Protein AF-A0A327L2G4-F1 (afdb_monomer_lite)

pLDDT: mean 70.59, std 19.14, range [38.56, 91.81]

Sequence (104 aa):
MPTANSAFPANLHFDRVTMATMEAAFDRVCGALGCGHALTLVKMAAAMHIMTLAQAGERDPERLSAQALLAIGFRPTAAEPPLAAAPTVAPQVDQDCAESLPVE

Organism: NCBI:txid29409

Radius of gyration: 18.37 Å; chains: 1; bounding box: 45×53×49 Å

Secondary structure (DSSP, 8-state):
---------S-----HHHHHHHHHHHHHHHHHH-S-GGGHHHHHHHHHHHHHHHHTT---HHHHHHHHHHHTT----------S-----PPP------------

Foldseek 3Di:
DDDPPPPPPPDDDDDPLLVVLLVLLLVVLDVLVDDDPVCPVLSVQLSVQLSVVVVVVDRHSVVSNQVSCVVSVNDDPPPDDDDDDDDDDDPDPPDDPDDDDDDD

Structure (mmCIF, N/CA/C/O backbone):
data_AF-A0A327L2G4-F1
#
_entry.id   AF-A0A327L2G4-F1
#
loop_
_atom_site.group_PDB
_atom_site.id
_atom_site.type_symbol
_atom_site.label_atom_id
_atom_site.label_alt_id
_atom_site.label_comp_id
_atom_site.label_asym_id
_atom_site.label_entity_id
_atom_site.label_seq_id
_atom_site.pdbx_PDB_ins_code
_atom_site.Cartn_x
_atom_site.Cartn_y
_atom_site.Cartn_z
_atom_site.occupancy
_atom_site.B_iso_or_equiv
_atom_site.auth_seq_id
_atom_site.auth_comp_id
_atom_site.auth_asym_id
_atom_site.auth_atom_id
_atom_site.pdbx_PDB_model_num
ATOM 1 N N . MET A 1 1 ? 20.662 24.879 6.007 1.00 41.22 1 MET A N 1
ATOM 2 C CA . MET A 1 1 ? 20.317 23.764 5.100 1.00 41.22 1 MET A CA 1
ATOM 3 C C . MET A 1 1 ? 19.538 22.745 5.917 1.00 41.22 1 MET A C 1
ATOM 5 O O . MET A 1 1 ? 20.106 22.282 6.898 1.00 41.22 1 MET A O 1
ATOM 9 N N . PRO A 1 2 ? 18.257 22.462 5.634 1.00 47.84 2 PRO A N 1
ATOM 10 C CA . PRO A 1 2 ? 17.539 21.424 6.361 1.00 47.84 2 PRO A CA 1
ATOM 11 C C . PRO A 1 2 ? 17.963 20.049 5.832 1.00 47.84 2 PRO A C 1
ATOM 13 O O . PRO A 1 2 ? 17.852 19.761 4.643 1.00 47.84 2 PRO A O 1
ATOM 16 N N . THR A 1 3 ? 18.500 19.222 6.722 1.00 46.84 3 THR A N 1
ATOM 17 C CA . THR A 1 3 ? 18.771 17.803 6.505 1.00 46.84 3 THR A CA 1
ATOM 18 C C . THR A 1 3 ? 17.443 17.065 6.360 1.00 46.84 3 THR A C 1
ATOM 20 O O . THR A 1 3 ? 16.597 17.115 7.251 1.00 46.84 3 THR A O 1
ATOM 23 N N . ALA A 1 4 ? 17.251 16.387 5.227 1.00 47.78 4 ALA A N 1
ATOM 24 C CA . ALA A 1 4 ? 16.167 15.433 5.043 1.00 47.78 4 ALA A CA 1
ATOM 25 C C . ALA A 1 4 ? 16.390 14.276 6.024 1.00 47.78 4 ALA A C 1
ATOM 27 O O . ALA A 1 4 ? 17.176 13.363 5.779 1.00 47.78 4 ALA A O 1
ATOM 28 N N . ASN A 1 5 ? 15.757 14.376 7.188 1.00 46.31 5 ASN A N 1
ATOM 29 C CA . ASN A 1 5 ? 15.728 13.312 8.166 1.00 46.31 5 ASN A CA 1
ATOM 30 C C . ASN A 1 5 ? 14.758 12.263 7.616 1.00 46.31 5 ASN A C 1
ATOM 32 O O . ASN A 1 5 ? 13.546 12.377 7.796 1.00 46.31 5 ASN A O 1
ATOM 36 N N . SER A 1 6 ? 15.285 11.281 6.884 1.00 51.31 6 SER A N 1
ATOM 37 C CA . SER A 1 6 ? 14.573 10.051 6.533 1.00 51.31 6 SER A CA 1
ATOM 38 C C . SER A 1 6 ? 14.342 9.257 7.815 1.00 51.31 6 SER A C 1
ATOM 40 O O . SER A 1 6 ? 15.006 8.260 8.090 1.00 51.31 6 SER A O 1
ATOM 42 N N . ALA A 1 7 ? 13.435 9.757 8.650 1.00 48.69 7 ALA A N 1
ATOM 43 C CA . ALA A 1 7 ? 12.949 9.059 9.814 1.00 48.69 7 ALA A CA 1
ATOM 44 C C . ALA A 1 7 ? 12.089 7.903 9.306 1.00 48.69 7 ALA A C 1
ATOM 46 O O . ALA A 1 7 ? 10.893 8.053 9.067 1.00 48.69 7 ALA A O 1
ATOM 47 N N . PHE A 1 8 ? 12.709 6.738 9.127 1.00 48.97 8 PHE A N 1
ATOM 48 C CA . PHE A 1 8 ? 11.966 5.493 9.237 1.00 48.97 8 PHE A CA 1
ATOM 49 C C . PHE A 1 8 ? 11.233 5.535 10.589 1.00 48.97 8 PHE A C 1
ATOM 51 O O . PHE A 1 8 ? 11.893 5.731 11.615 1.00 48.97 8 PHE A O 1
ATOM 58 N N . PRO A 1 9 ? 9.894 5.430 10.631 1.00 54.50 9 PRO A N 1
ATOM 59 C CA . PRO A 1 9 ? 9.163 5.487 11.889 1.00 54.50 9 PRO A CA 1
ATOM 60 C C . PRO A 1 9 ? 9.547 4.269 12.737 1.00 54.50 9 PRO A C 1
ATOM 62 O O . PRO A 1 9 ? 9.140 3.143 12.468 1.00 54.50 9 PRO A O 1
ATOM 65 N N . ALA A 1 10 ? 10.367 4.504 13.760 1.00 54.69 10 ALA A N 1
ATOM 66 C CA . ALA A 1 10 ? 11.051 3.469 14.532 1.00 54.69 10 ALA A CA 1
ATOM 67 C C . ALA A 1 10 ? 10.147 2.648 15.476 1.00 54.69 10 ALA A C 1
ATOM 69 O O . ALA A 1 10 ? 10.673 1.909 16.296 1.00 54.69 10 ALA A O 1
ATOM 70 N N . ASN A 1 11 ? 8.815 2.755 15.397 1.00 51.00 11 ASN A N 1
ATOM 71 C CA . ASN A 1 11 ? 7.876 1.940 16.179 1.00 51.00 11 ASN A CA 1
ATOM 72 C C . ASN A 1 11 ? 6.476 1.950 15.540 1.00 51.00 11 ASN A C 1
ATOM 74 O O . ASN A 1 11 ? 5.565 2.636 15.999 1.00 51.00 11 ASN A O 1
ATOM 78 N N . LEU A 1 12 ? 6.301 1.193 14.456 1.00 61.53 12 LEU A N 1
ATOM 79 C CA . LEU A 1 12 ? 4.982 0.930 13.882 1.00 61.53 12 LEU A CA 1
ATOM 80 C C . LEU A 1 12 ? 4.383 -0.322 14.512 1.00 61.53 12 LEU A C 1
ATOM 82 O O . LEU A 1 12 ? 4.638 -1.439 14.069 1.00 61.53 12 LEU A O 1
ATOM 86 N N . HIS A 1 13 ? 3.583 -0.135 15.557 1.00 72.44 13 HIS A N 1
ATOM 87 C CA . HIS A 1 13 ? 2.808 -1.222 16.139 1.00 72.44 13 HIS A CA 1
ATOM 88 C C . HIS A 1 13 ? 1.420 -1.270 15.489 1.00 72.44 13 HIS A C 1
ATOM 90 O O . HIS A 1 13 ? 0.477 -0.624 15.948 1.00 72.44 13 HIS A O 1
ATOM 96 N N . PHE A 1 14 ? 1.298 -2.025 14.400 1.00 79.00 14 PHE A N 1
ATOM 97 C CA . PHE A 1 14 ? 0.009 -2.303 13.771 1.00 79.00 14 PHE A CA 1
ATOM 98 C C . PHE A 1 14 ? -0.697 -3.456 14.484 1.00 79.00 14 PHE A C 1
ATOM 100 O O . PHE A 1 14 ? -0.072 -4.455 14.838 1.00 79.00 14 PHE A O 1
ATOM 107 N N . ASP A 1 15 ? -2.010 -3.335 14.685 1.00 86.44 15 ASP A N 1
ATOM 108 C CA . ASP A 1 15 ? -2.808 -4.461 15.163 1.00 86.44 15 ASP A CA 1
ATOM 109 C C . ASP A 1 15 ? -2.881 -5.572 14.096 1.00 86.44 15 ASP A C 1
ATOM 111 O O . ASP A 1 15 ? -2.638 -5.340 12.909 1.00 86.44 15 ASP A O 1
ATOM 115 N N . ARG A 1 16 ? -3.226 -6.793 14.518 1.00 85.62 16 ARG A N 1
ATOM 116 C CA . ARG A 1 16 ? -3.244 -7.971 13.637 1.00 85.62 16 ARG A CA 1
ATOM 117 C C . ARG A 1 16 ? -4.188 -7.809 12.441 1.00 85.62 16 ARG A C 1
ATOM 119 O O . ARG A 1 16 ? -3.888 -8.324 11.370 1.00 85.62 16 ARG A O 1
ATOM 126 N N . VAL A 1 17 ? -5.307 -7.102 12.617 1.00 87.00 17 VAL A N 1
ATOM 127 C CA . VAL A 1 17 ? -6.259 -6.834 11.531 1.00 87.00 17 VAL A CA 1
ATOM 128 C C . VAL A 1 17 ? -5.631 -5.861 10.540 1.00 87.00 17 VAL A C 1
ATOM 130 O O . VAL A 1 17 ? -5.641 -6.125 9.345 1.00 87.00 17 VAL A O 1
ATOM 133 N N . THR A 1 18 ? -4.997 -4.795 11.030 1.00 86.75 18 THR A N 1
ATOM 134 C CA . THR A 1 18 ? -4.295 -3.828 10.175 1.00 86.75 18 THR A CA 1
ATOM 135 C C . THR A 1 18 ? -3.131 -4.470 9.410 1.00 86.75 18 THR A C 1
ATOM 137 O O . THR A 1 18 ? -2.966 -4.190 8.225 1.00 86.75 18 THR A O 1
ATOM 140 N N . MET A 1 19 ? -2.360 -5.375 10.029 1.00 89.38 19 MET A N 1
ATOM 141 C CA . MET A 1 19 ? -1.336 -6.150 9.309 1.00 89.38 19 MET A CA 1
ATOM 142 C C . MET A 1 19 ? -1.933 -6.997 8.183 1.00 89.38 19 MET A C 1
ATOM 144 O O . MET A 1 19 ? -1.441 -6.918 7.061 1.00 89.38 19 MET A O 1
ATOM 148 N N . ALA A 1 20 ? -3.014 -7.735 8.451 1.00 89.50 20 ALA A N 1
ATOM 149 C CA . ALA A 1 20 ? -3.678 -8.558 7.439 1.00 89.50 20 ALA A CA 1
ATOM 150 C C . ALA A 1 20 ? -4.229 -7.715 6.274 1.00 89.50 20 ALA A C 1
ATOM 152 O O . ALA A 1 20 ? -4.144 -8.114 5.115 1.00 89.50 20 ALA A O 1
ATOM 153 N N . THR A 1 21 ? -4.750 -6.519 6.560 1.00 89.94 21 THR A N 1
ATOM 154 C CA . THR A 1 21 ? -5.192 -5.581 5.522 1.00 89.94 21 THR A CA 1
ATOM 155 C C . THR A 1 21 ? -4.026 -5.097 4.655 1.00 89.94 21 THR A C 1
ATOM 157 O O . THR A 1 21 ? -4.150 -5.065 3.430 1.00 89.94 21 THR A O 1
ATOM 160 N N . MET A 1 22 ? -2.898 -4.711 5.262 1.00 90.62 22 MET A N 1
ATOM 161 C CA . MET A 1 22 ? -1.719 -4.251 4.516 1.00 90.62 22 MET A CA 1
ATOM 162 C C . MET A 1 22 ? -1.121 -5.363 3.650 1.00 90.62 22 MET A C 1
ATOM 164 O O . MET A 1 22 ? -0.738 -5.097 2.514 1.00 90.62 22 MET A O 1
ATOM 168 N N . GLU A 1 23 ? -1.076 -6.593 4.165 1.00 91.81 23 GLU A N 1
ATOM 169 C CA . GLU A 1 23 ? -0.639 -7.782 3.428 1.00 91.81 23 GLU A CA 1
ATOM 170 C C . GLU A 1 23 ? -1.536 -8.029 2.209 1.00 91.81 23 GLU A C 1
ATOM 172 O O . GLU A 1 23 ? -1.046 -8.055 1.083 1.00 91.81 23 GLU A O 1
ATOM 177 N N . ALA A 1 24 ? -2.859 -8.058 2.401 1.00 90.75 24 ALA A N 1
ATOM 178 C CA . ALA A 1 24 ? -3.811 -8.229 1.304 1.00 90.75 24 ALA A CA 1
ATOM 179 C C . ALA A 1 24 ? -3.707 -7.115 0.246 1.00 90.75 24 ALA A C 1
ATOM 181 O O . ALA A 1 24 ? -3.847 -7.369 -0.953 1.00 90.75 24 ALA A O 1
ATOM 182 N N . ALA A 1 25 ? -3.460 -5.872 0.666 1.00 91.50 25 ALA A N 1
ATOM 183 C CA . ALA A 1 25 ? -3.220 -4.766 -0.254 1.00 91.50 25 ALA A CA 1
ATOM 184 C C . ALA A 1 25 ? -1.910 -4.956 -1.036 1.00 91.50 25 ALA A C 1
ATOM 186 O O . ALA A 1 25 ? -1.874 -4.722 -2.245 1.00 91.50 25 ALA A O 1
ATOM 187 N N . PHE A 1 26 ? -0.846 -5.399 -0.369 1.00 88.88 26 PHE A N 1
ATOM 188 C CA . PHE A 1 26 ? 0.461 -5.615 -0.980 1.00 88.88 26 PHE A CA 1
ATOM 189 C C . PHE A 1 26 ? 0.458 -6.776 -1.981 1.00 88.88 26 PHE A C 1
ATOM 191 O O . PHE A 1 26 ? 1.022 -6.635 -3.067 1.00 88.88 26 PHE A O 1
ATOM 198 N N . ASP A 1 27 ? -0.238 -7.872 -1.677 1.00 89.50 27 ASP A N 1
ATOM 199 C CA . ASP A 1 27 ? -0.423 -8.998 -2.598 1.00 89.50 27 ASP A CA 1
ATOM 200 C C . ASP A 1 27 ? -1.108 -8.560 -3.893 1.00 89.50 27 ASP A C 1
ATOM 202 O O . ASP A 1 27 ? -0.683 -8.932 -4.988 1.00 89.50 27 ASP A O 1
ATOM 206 N N . ARG A 1 28 ? -2.121 -7.692 -3.796 1.00 88.25 28 ARG A N 1
ATOM 207 C CA . ARG A 1 28 ? -2.801 -7.119 -4.970 1.00 88.25 28 ARG A CA 1
ATOM 208 C C . ARG A 1 28 ? -1.880 -6.234 -5.795 1.00 88.25 28 ARG A C 1
ATOM 210 O O . ARG A 1 28 ? -1.894 -6.321 -7.020 1.00 88.25 28 ARG A O 1
ATOM 217 N N . VAL A 1 29 ? -1.059 -5.411 -5.140 1.00 88.44 29 VAL A N 1
ATOM 218 C CA . VAL A 1 29 ? -0.036 -4.615 -5.831 1.00 88.44 29 VAL A CA 1
ATOM 219 C C . VAL A 1 29 ? 0.954 -5.529 -6.548 1.00 88.44 29 VAL A C 1
ATOM 221 O O . VAL A 1 29 ? 1.27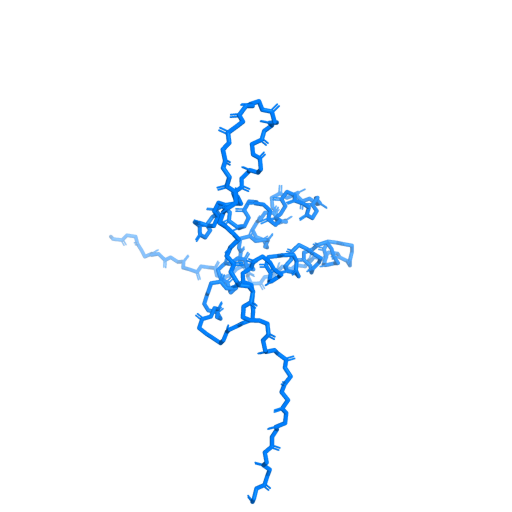4 -5.296 -7.711 1.00 88.44 29 VAL A O 1
ATOM 224 N N . CYS A 1 30 ? 1.414 -6.594 -5.892 1.00 86.62 30 CYS A N 1
ATOM 225 C CA . CYS A 1 30 ? 2.316 -7.562 -6.505 1.00 86.62 30 CYS A CA 1
ATOM 226 C C . CYS A 1 30 ? 1.667 -8.280 -7.693 1.00 86.62 30 CYS A C 1
ATOM 228 O O . CYS A 1 30 ? 2.326 -8.440 -8.718 1.00 86.62 30 CYS A O 1
ATOM 230 N N . GLY A 1 31 ? 0.386 -8.642 -7.592 1.00 85.50 31 GLY A N 1
ATOM 231 C CA . GLY A 1 31 ? -0.387 -9.204 -8.698 1.00 85.50 31 GLY A CA 1
ATOM 232 C C . GLY A 1 31 ? -0.509 -8.245 -9.885 1.00 85.50 31 GLY A C 1
ATOM 233 O O . GLY A 1 31 ? -0.340 -8.665 -11.025 1.00 85.50 31 GLY A O 1
ATOM 234 N N . ALA A 1 32 ? -0.725 -6.952 -9.629 1.00 84.44 32 ALA A N 1
ATOM 235 C CA . ALA A 1 32 ? -0.822 -5.929 -10.672 1.00 84.44 32 ALA A CA 1
ATOM 236 C C . ALA A 1 32 ? 0.526 -5.617 -11.347 1.00 84.44 32 ALA A C 1
ATOM 238 O O . ALA A 1 32 ? 0.565 -5.326 -12.540 1.00 84.44 32 ALA A O 1
ATOM 239 N N . LEU A 1 33 ? 1.629 -5.674 -10.594 1.00 81.38 33 LEU A N 1
ATOM 240 C CA . LEU A 1 33 ? 2.978 -5.422 -11.109 1.00 81.38 33 LEU A CA 1
ATOM 241 C C . LEU A 1 33 ? 3.594 -6.638 -11.819 1.00 81.38 33 LEU A C 1
ATOM 243 O O . LEU A 1 33 ? 4.524 -6.470 -12.605 1.00 81.38 33 LEU A O 1
ATOM 247 N N . GLY A 1 34 ? 3.098 -7.847 -11.553 1.00 77.62 34 GLY A N 1
ATOM 248 C CA . GLY A 1 34 ? 3.615 -9.090 -12.120 1.00 77.62 34 GLY A CA 1
ATOM 249 C C . GLY A 1 34 ? 4.884 -9.629 -11.439 1.00 77.62 34 GLY A C 1
ATOM 250 O O . GLY A 1 34 ? 5.419 -9.089 -10.455 1.00 77.62 34 GLY A O 1
ATOM 251 N N . CYS A 1 35 ? 5.372 -10.756 -11.961 1.00 60.78 35 CYS A N 1
ATOM 252 C CA . CYS A 1 35 ? 6.570 -11.437 -11.473 1.00 60.78 35 CYS A CA 1
ATOM 253 C C . CYS A 1 35 ? 7.821 -10.914 -12.191 1.00 60.78 35 CYS A C 1
ATOM 255 O O . CYS A 1 35 ? 7.957 -11.035 -13.401 1.00 60.78 35 CYS A O 1
ATOM 257 N N . GLY A 1 36 ? 8.762 -10.343 -11.434 1.00 62.91 36 GLY A N 1
ATOM 258 C CA . GLY A 1 36 ? 10.052 -9.898 -11.957 1.00 62.91 36 GLY A CA 1
ATOM 259 C C . GLY A 1 36 ? 10.958 -9.353 -10.855 1.00 62.91 36 GLY A C 1
ATOM 260 O O . GLY A 1 36 ? 10.532 -8.538 -10.036 1.00 62.91 36 GLY A O 1
ATOM 261 N N . HIS A 1 37 ? 12.221 -9.785 -10.836 1.00 58.22 37 HIS A N 1
ATOM 262 C CA . HIS A 1 37 ? 13.229 -9.328 -9.865 1.00 58.22 37 HIS A CA 1
ATOM 263 C C . HIS A 1 37 ? 13.549 -7.828 -10.006 1.00 58.22 37 HIS A C 1
ATOM 265 O O . HIS A 1 37 ? 13.853 -7.160 -9.015 1.00 58.22 37 HIS A O 1
ATOM 271 N N . ALA A 1 38 ? 13.384 -7.273 -11.213 1.00 59.66 38 ALA A N 1
ATOM 272 C CA . ALA A 1 38 ? 13.525 -5.843 -11.494 1.00 59.66 38 ALA A CA 1
ATOM 273 C C . ALA A 1 38 ? 12.502 -4.965 -10.740 1.00 59.66 38 ALA A C 1
ATOM 275 O O . ALA A 1 38 ? 12.713 -3.765 -10.582 1.00 59.66 38 ALA A O 1
ATOM 276 N N . LEU A 1 39 ? 11.420 -5.556 -10.220 1.00 73.62 39 LEU A N 1
ATOM 277 C CA . LEU A 1 39 ? 10.353 -4.836 -9.524 1.00 73.62 39 LEU A CA 1
ATOM 278 C C . LEU A 1 39 ? 10.583 -4.723 -8.014 1.00 73.62 39 LEU A C 1
ATOM 280 O O . LEU A 1 39 ? 9.723 -4.199 -7.316 1.00 73.62 39 LEU A O 1
ATOM 284 N N . THR A 1 40 ? 11.721 -5.178 -7.484 1.00 81.06 40 THR A N 1
ATOM 285 C CA . THR A 1 40 ? 11.984 -5.172 -6.032 1.00 81.06 40 THR A CA 1
ATOM 286 C C . THR A 1 40 ? 11.904 -3.763 -5.434 1.00 81.06 40 THR A C 1
ATOM 288 O O . THR A 1 40 ? 11.220 -3.560 -4.4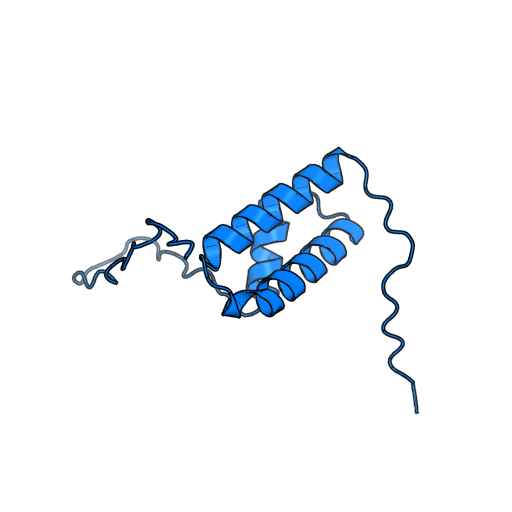32 1.00 81.06 40 THR A O 1
ATOM 291 N N . LEU A 1 41 ? 12.517 -2.764 -6.082 1.00 83.38 41 LEU A N 1
ATOM 292 C CA . LEU A 1 41 ? 12.447 -1.365 -5.635 1.00 83.38 41 LEU A CA 1
ATOM 293 C C . LEU A 1 41 ? 11.031 -0.786 -5.747 1.00 83.38 41 LEU A C 1
ATOM 295 O O . LEU A 1 41 ? 10.588 -0.062 -4.860 1.00 83.38 41 LEU A O 1
ATOM 299 N N . VAL A 1 42 ? 10.303 -1.143 -6.806 1.00 84.88 42 VAL A N 1
ATOM 300 C CA . VAL A 1 42 ? 8.922 -0.692 -7.035 1.00 84.88 42 VAL A CA 1
ATOM 301 C C . VAL A 1 42 ? 7.976 -1.287 -5.986 1.00 84.88 42 VAL A C 1
ATOM 303 O O . VAL A 1 42 ? 7.150 -0.576 -5.418 1.00 84.88 42 VAL A O 1
ATOM 306 N N . LYS A 1 43 ? 8.149 -2.571 -5.656 1.00 84.56 43 LYS A N 1
ATOM 307 C CA . LYS A 1 43 ? 7.423 -3.263 -4.585 1.00 84.56 43 LYS A CA 1
ATOM 308 C C . LYS A 1 43 ? 7.737 -2.647 -3.222 1.00 84.56 43 LYS A C 1
ATOM 310 O O . LYS A 1 43 ? 6.816 -2.361 -2.468 1.00 84.56 43 LYS A O 1
ATOM 315 N N . MET A 1 44 ? 9.004 -2.351 -2.923 1.00 87.31 44 MET A N 1
ATOM 316 C CA . MET A 1 44 ? 9.371 -1.645 -1.687 1.00 87.31 44 MET A CA 1
ATOM 317 C C . MET A 1 44 ? 8.736 -0.252 -1.602 1.00 87.31 44 MET A C 1
ATOM 319 O O . MET A 1 44 ? 8.194 0.105 -0.557 1.00 87.31 44 MET A O 1
ATOM 323 N N . ALA A 1 45 ? 8.744 0.517 -2.694 1.00 88.06 45 ALA A N 1
ATOM 324 C CA . ALA A 1 45 ? 8.087 1.821 -2.746 1.00 88.06 45 ALA A CA 1
ATOM 325 C C . ALA A 1 45 ? 6.576 1.709 -2.483 1.00 88.06 45 ALA A C 1
ATOM 327 O O . ALA A 1 45 ? 6.033 2.458 -1.670 1.00 88.06 45 ALA A O 1
ATOM 328 N N . ALA A 1 46 ? 5.908 0.727 -3.090 1.00 88.19 46 ALA A N 1
ATOM 329 C CA . ALA A 1 46 ? 4.494 0.476 -2.840 1.00 88.19 46 ALA A CA 1
ATOM 330 C C . ALA A 1 46 ? 4.211 0.043 -1.393 1.00 88.19 46 ALA A C 1
ATOM 332 O O . ALA A 1 46 ? 3.267 0.542 -0.786 1.00 88.19 46 ALA A O 1
ATOM 333 N N . ALA A 1 47 ? 5.039 -0.831 -0.811 1.00 89.75 47 ALA A N 1
ATOM 334 C CA . ALA A 1 47 ? 4.907 -1.249 0.584 1.00 89.75 47 ALA A CA 1
ATOM 335 C C . ALA A 1 47 ? 5.022 -0.058 1.547 1.00 89.75 47 ALA A C 1
ATOM 337 O O . ALA A 1 47 ? 4.218 0.066 2.472 1.00 89.75 47 ALA A O 1
ATOM 338 N N . MET A 1 48 ? 5.978 0.849 1.311 1.00 91.00 48 MET A N 1
ATOM 339 C CA . MET A 1 48 ? 6.108 2.077 2.101 1.00 91.00 48 MET A CA 1
ATOM 340 C C . MET A 1 48 ? 4.842 2.935 2.009 1.00 91.00 48 MET A C 1
ATOM 342 O O . MET A 1 48 ? 4.344 3.388 3.038 1.00 91.00 48 MET A O 1
ATOM 346 N N . HIS A 1 49 ? 4.269 3.093 0.812 1.00 90.56 49 HIS A N 1
ATOM 347 C CA . HIS A 1 49 ? 3.011 3.821 0.642 1.00 90.56 49 HIS A CA 1
ATOM 348 C C . HIS A 1 49 ? 1.835 3.161 1.369 1.00 90.56 49 HIS A C 1
ATOM 350 O O . HIS A 1 49 ? 1.087 3.861 2.050 1.00 90.56 49 HIS A O 1
ATOM 356 N N . ILE A 1 50 ? 1.694 1.835 1.293 1.00 90.88 50 ILE A N 1
ATOM 357 C CA . ILE A 1 50 ? 0.656 1.094 2.028 1.00 90.88 50 ILE A CA 1
ATOM 358 C C . ILE A 1 50 ? 0.792 1.337 3.536 1.00 90.88 50 ILE A C 1
ATOM 360 O O . ILE A 1 50 ? -0.196 1.661 4.192 1.00 90.88 50 ILE A O 1
ATOM 364 N N . MET A 1 51 ? 2.009 1.255 4.082 1.00 90.06 51 MET A N 1
ATOM 365 C CA . MET A 1 51 ? 2.253 1.506 5.506 1.00 90.06 51 MET A CA 1
ATOM 366 C C . MET A 1 51 ? 1.918 2.944 5.912 1.00 90.06 51 MET A C 1
ATOM 368 O O . MET A 1 51 ? 1.334 3.154 6.974 1.00 90.06 51 MET A O 1
ATOM 372 N N . THR A 1 52 ? 2.263 3.940 5.092 1.00 90.81 52 THR A N 1
ATOM 373 C CA . THR A 1 52 ? 1.928 5.348 5.357 1.00 90.81 52 THR A CA 1
ATOM 374 C C . THR A 1 52 ? 0.418 5.587 5.341 1.00 90.81 52 THR A C 1
ATOM 376 O O . THR A 1 52 ? -0.101 6.297 6.199 1.00 90.81 52 THR A O 1
ATOM 379 N N . LEU A 1 53 ? -0.309 4.976 4.405 1.00 88.62 53 LEU A N 1
ATOM 380 C CA . LEU A 1 53 ? -1.766 5.099 4.337 1.00 88.62 53 LEU A CA 1
ATOM 381 C C . LEU A 1 53 ? -2.453 4.391 5.511 1.00 88.62 53 LEU A C 1
ATOM 383 O O . LEU A 1 53 ? -3.370 4.949 6.114 1.00 88.62 53 LEU A O 1
ATOM 387 N N . ALA A 1 54 ? -1.961 3.213 5.898 1.00 89.12 54 ALA A N 1
ATOM 388 C CA . ALA A 1 54 ? -2.445 2.503 7.077 1.00 89.12 54 ALA A CA 1
ATOM 389 C C . ALA A 1 54 ? -2.211 3.306 8.369 1.00 89.12 54 ALA A C 1
ATOM 391 O O . ALA A 1 54 ? -3.080 3.351 9.240 1.00 89.12 54 ALA A O 1
ATOM 392 N N . GLN A 1 55 ? -1.077 4.009 8.480 1.00 87.88 55 GLN A N 1
ATOM 393 C CA . GLN A 1 55 ? -0.818 4.946 9.584 1.00 87.88 55 GLN A CA 1
ATOM 394 C C . GLN A 1 55 ? -1.793 6.124 9.604 1.00 87.88 55 GLN A C 1
ATOM 396 O O . GLN A 1 55 ? -2.1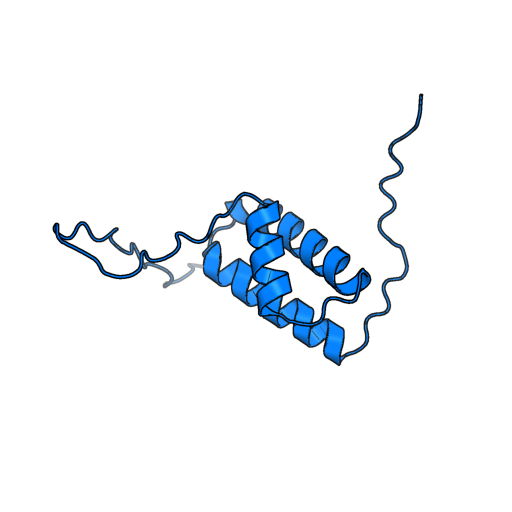77 6.576 10.680 1.00 87.88 55 GLN A O 1
ATOM 401 N N . ALA A 1 56 ? -2.213 6.611 8.434 1.00 86.88 56 ALA A N 1
ATOM 402 C CA . ALA A 1 56 ? -3.211 7.672 8.319 1.00 86.88 56 ALA A CA 1
ATOM 403 C C . ALA A 1 56 ? -4.640 7.202 8.663 1.00 86.88 56 ALA A C 1
ATOM 405 O O . ALA A 1 56 ? -5.561 8.017 8.693 1.00 86.88 56 ALA A O 1
ATOM 406 N N . GLY A 1 57 ? -4.830 5.907 8.946 1.00 85.81 57 GLY A N 1
ATOM 407 C CA . GLY A 1 57 ? -6.107 5.319 9.342 1.00 85.81 57 GLY A CA 1
ATOM 408 C C . GLY A 1 57 ? -6.882 4.659 8.203 1.00 85.81 57 GLY A C 1
ATOM 409 O O . GLY A 1 57 ? -8.011 4.227 8.429 1.00 85.81 57 GLY A O 1
ATOM 410 N N . GLU A 1 58 ? -6.307 4.548 7.001 1.00 90.12 58 GLU A N 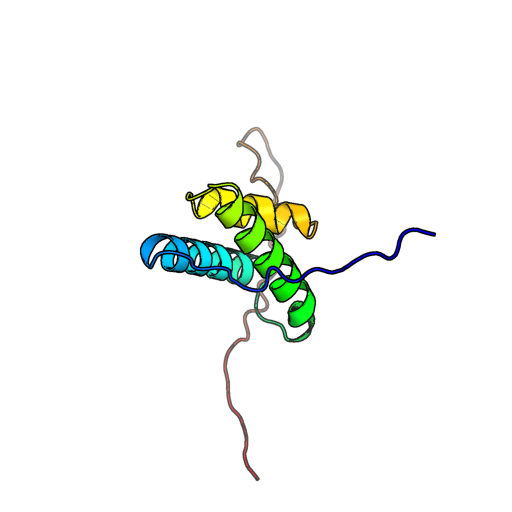1
ATOM 411 C CA . GLU A 1 58 ? -6.919 3.765 5.927 1.00 90.12 58 GLU A CA 1
ATOM 412 C C . GLU A 1 58 ? -6.860 2.269 6.266 1.00 90.12 58 GLU A C 1
ATOM 414 O O . GLU A 1 58 ? -5.811 1.731 6.619 1.00 90.12 58 GLU A O 1
ATOM 419 N N . ARG A 1 59 ? -8.004 1.593 6.166 1.00 87.69 59 ARG A N 1
ATOM 420 C CA . ARG A 1 59 ? -8.150 0.166 6.494 1.00 87.69 59 ARG A CA 1
ATOM 421 C C . ARG A 1 59 ? -8.824 -0.635 5.391 1.00 87.69 59 ARG A C 1
ATOM 423 O O . ARG A 1 59 ? -9.015 -1.838 5.558 1.00 87.69 59 ARG A O 1
ATOM 430 N N . ASP A 1 60 ? -9.171 0.007 4.282 1.00 88.69 60 ASP A N 1
ATOM 431 C CA . ASP A 1 60 ? -9.688 -0.678 3.113 1.00 88.69 60 ASP A CA 1
ATOM 432 C C . ASP A 1 60 ? -8.535 -1.159 2.206 1.00 88.69 60 ASP A C 1
ATOM 434 O O . ASP A 1 60 ? -7.751 -0.342 1.707 1.00 88.69 60 ASP A O 1
ATOM 438 N N . PRO A 1 61 ? -8.403 -2.476 1.965 1.00 86.62 61 PRO A N 1
ATOM 439 C CA . PRO A 1 61 ? -7.301 -3.018 1.176 1.00 86.62 61 PRO A CA 1
ATOM 440 C C . PRO A 1 61 ? -7.370 -2.606 -0.304 1.00 86.62 61 PRO A C 1
ATOM 442 O O . PRO A 1 61 ? -6.326 -2.502 -0.955 1.00 86.62 61 PRO A O 1
ATOM 445 N N . GLU A 1 62 ? -8.562 -2.327 -0.851 1.00 89.75 62 GLU A N 1
ATOM 446 C CA . GLU A 1 62 ? -8.697 -1.838 -2.228 1.00 89.75 62 GLU A CA 1
ATOM 447 C C . GLU A 1 62 ? -8.103 -0.437 -2.340 1.00 89.75 62 GLU A C 1
ATOM 449 O O . GLU A 1 62 ? -7.239 -0.193 -3.182 1.00 89.75 62 GLU A O 1
ATOM 454 N N . ARG A 1 63 ? -8.499 0.471 -1.443 1.00 89.31 63 ARG A N 1
ATOM 455 C CA . ARG A 1 63 ? -8.005 1.850 -1.412 1.00 89.31 63 ARG A CA 1
ATOM 456 C C . ARG A 1 63 ? -6.509 1.912 -1.145 1.00 89.31 63 ARG A C 1
ATOM 458 O O . ARG A 1 63 ? -5.837 2.707 -1.802 1.00 89.31 63 ARG A O 1
ATOM 465 N N . LEU A 1 64 ? -5.986 1.078 -0.242 1.00 91.06 64 LEU A N 1
ATOM 466 C CA . LEU A 1 64 ? -4.546 0.977 0.013 1.00 91.06 64 LEU A CA 1
ATOM 467 C C . LEU A 1 64 ? -3.785 0.575 -1.254 1.00 91.06 64 LEU A C 1
ATOM 469 O O . LEU A 1 64 ? -2.836 1.256 -1.639 1.00 91.06 64 LEU A O 1
ATOM 473 N N . SER A 1 65 ? -4.220 -0.491 -1.931 1.00 89.94 65 SER A N 1
ATOM 474 C CA . SER A 1 65 ? -3.559 -0.969 -3.151 1.00 89.94 65 SER A CA 1
ATOM 475 C C . SER A 1 65 ? -3.666 0.030 -4.309 1.00 89.94 65 SER A C 1
ATOM 477 O O . SER A 1 65 ? -2.661 0.338 -4.945 1.00 89.94 65 SER A O 1
ATOM 479 N N . ALA A 1 66 ? -4.848 0.604 -4.547 1.00 90.06 66 ALA A N 1
ATOM 480 C CA . ALA A 1 66 ? -5.079 1.559 -5.625 1.00 90.06 66 ALA A CA 1
ATOM 481 C C . ALA A 1 66 ? -4.244 2.833 -5.444 1.00 90.06 66 ALA A C 1
ATOM 483 O O . ALA A 1 66 ? -3.614 3.303 -6.390 1.00 90.06 66 ALA A O 1
ATOM 484 N N . GLN A 1 67 ? -4.189 3.375 -4.225 1.00 89.50 67 GLN A N 1
ATOM 485 C CA . GLN A 1 67 ? -3.366 4.548 -3.933 1.00 89.50 67 GLN A CA 1
ATOM 486 C C . GLN A 1 67 ? -1.870 4.232 -4.005 1.00 89.50 67 GLN A C 1
ATOM 488 O O . GLN A 1 67 ? -1.113 5.046 -4.530 1.00 89.50 67 GLN A O 1
ATOM 493 N N . ALA A 1 68 ? -1.441 3.054 -3.546 1.00 89.31 68 ALA A N 1
ATOM 494 C CA . ALA A 1 68 ? -0.049 2.631 -3.660 1.00 89.31 68 ALA A CA 1
ATOM 495 C C . ALA A 1 68 ? 0.386 2.470 -5.125 1.00 89.31 68 ALA A C 1
ATOM 497 O O . ALA A 1 68 ? 1.453 2.960 -5.486 1.00 89.31 68 ALA A O 1
ATOM 498 N N . LEU A 1 69 ? -0.452 1.864 -5.977 1.00 87.50 69 LEU A N 1
ATOM 499 C CA . LEU A 1 69 ? -0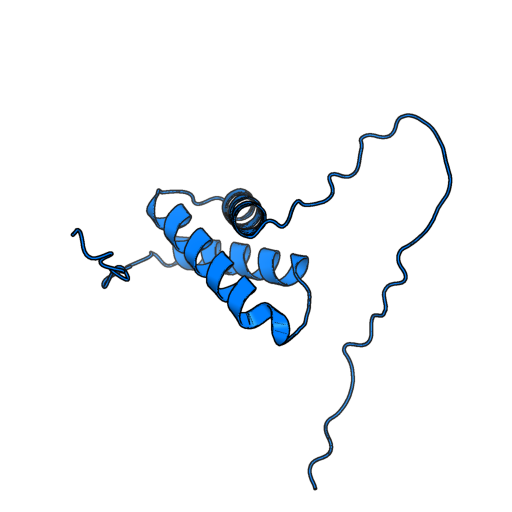.223 1.752 -7.423 1.00 87.50 69 LEU A CA 1
ATOM 500 C C . LEU A 1 69 ? -0.136 3.130 -8.089 1.00 87.50 69 LEU A C 1
ATOM 502 O O . LEU A 1 69 ? 0.807 3.396 -8.831 1.00 87.50 69 LEU A O 1
ATOM 506 N N . LEU A 1 70 ? -1.062 4.040 -7.771 1.00 87.50 70 LEU A N 1
ATOM 507 C CA . LEU A 1 70 ? -1.024 5.409 -8.289 1.00 87.50 70 LEU A CA 1
ATOM 508 C C . LEU A 1 70 ? 0.247 6.153 -7.861 1.00 87.50 70 LEU A C 1
ATOM 510 O O . LEU A 1 70 ? 0.832 6.868 -8.673 1.00 87.50 70 LEU A O 1
ATOM 514 N N . ALA A 1 71 ? 0.692 5.970 -6.616 1.00 86.31 71 ALA A N 1
ATOM 515 C CA . ALA A 1 71 ? 1.877 6.631 -6.080 1.00 86.31 71 ALA A CA 1
ATOM 516 C C . ALA A 1 71 ? 3.176 6.190 -6.776 1.00 86.31 71 ALA A C 1
ATOM 518 O O . ALA A 1 71 ? 4.083 7.001 -6.951 1.00 86.31 71 ALA A O 1
ATOM 519 N N . ILE A 1 72 ? 3.244 4.939 -7.241 1.00 86.00 72 ILE A N 1
ATOM 520 C CA . ILE A 1 72 ? 4.365 4.429 -8.049 1.00 86.00 72 ILE A CA 1
ATOM 521 C C . ILE A 1 72 ? 4.178 4.660 -9.560 1.00 86.00 72 ILE A C 1
ATOM 523 O O . ILE A 1 72 ? 4.955 4.149 -10.363 1.00 86.00 72 ILE A O 1
ATOM 527 N N . GLY A 1 73 ? 3.152 5.418 -9.964 1.00 82.69 73 GLY A N 1
ATOM 528 C CA . GLY A 1 73 ? 2.877 5.754 -11.363 1.00 82.69 73 GLY A CA 1
ATOM 529 C C . GLY A 1 73 ? 2.154 4.663 -12.160 1.00 82.69 73 GLY A C 1
ATOM 530 O O . GLY A 1 73 ? 1.970 4.816 -13.368 1.00 82.69 73 GLY A O 1
ATOM 531 N N . PHE A 1 74 ? 1.703 3.586 -11.513 1.00 77.12 74 PHE A N 1
ATOM 532 C CA . PHE A 1 74 ? 0.894 2.549 -12.143 1.00 77.12 74 PHE A CA 1
ATOM 533 C C . PHE A 1 74 ? -0.570 2.999 -12.178 1.00 77.12 74 PHE A C 1
ATOM 535 O O . PHE A 1 74 ? -1.277 2.986 -11.169 1.00 77.12 74 PHE A O 1
ATOM 542 N N . ARG A 1 75 ? -1.044 3.421 -13.353 1.00 69.44 75 ARG A N 1
ATOM 543 C CA . ARG A 1 75 ? -2.475 3.662 -13.566 1.00 69.44 75 ARG A CA 1
ATOM 544 C C . ARG A 1 75 ? -3.108 2.341 -13.989 1.00 69.44 75 ARG A C 1
ATOM 546 O O . ARG A 1 75 ? -2.769 1.872 -15.076 1.00 69.44 75 ARG A O 1
ATOM 553 N N . PRO A 1 76 ? -4.022 1.748 -13.197 1.00 55.97 76 PRO A N 1
ATOM 554 C CA . PRO A 1 76 ? -4.849 0.676 -13.724 1.00 55.97 76 PRO A CA 1
ATOM 555 C C . PRO A 1 76 ? -5.555 1.238 -14.957 1.00 55.97 76 PRO A C 1
ATOM 557 O O . PRO A 1 76 ? -6.208 2.283 -14.878 1.00 55.97 76 PRO A O 1
ATOM 560 N N . THR A 1 77 ? -5.346 0.612 -16.115 1.00 51.41 77 THR A N 1
ATOM 561 C CA . THR A 1 77 ? -6.083 0.953 -17.329 1.00 51.41 77 THR A CA 1
ATOM 562 C C . THR A 1 77 ? -7.539 0.669 -17.023 1.00 51.41 77 THR A C 1
ATOM 564 O O . THR A 1 77 ? -7.958 -0.487 -17.002 1.00 51.41 77 THR A O 1
ATOM 567 N N . ALA A 1 78 ? -8.281 1.717 -16.669 1.00 47.06 78 ALA A N 1
ATOM 568 C CA . ALA A 1 78 ? -9.711 1.633 -16.481 1.00 47.06 78 ALA A CA 1
ATOM 569 C C . ALA A 1 78 ? -10.276 1.027 -17.763 1.00 47.06 78 ALA A C 1
ATOM 571 O O . ALA A 1 78 ? -10.134 1.614 -18.835 1.00 47.06 78 ALA A O 1
ATOM 572 N N . ALA A 1 79 ? -10.849 -0.169 -17.653 1.00 45.25 79 ALA A N 1
ATOM 573 C CA . ALA A 1 79 ? -11.729 -0.680 -18.679 1.00 45.25 79 ALA A CA 1
ATOM 574 C C . ALA A 1 79 ? -12.785 0.406 -18.925 1.00 45.25 79 ALA A C 1
ATOM 576 O O . ALA A 1 79 ? -13.535 0.768 -18.015 1.00 45.25 79 ALA A O 1
ATOM 577 N N . GLU A 1 80 ? -12.764 0.991 -20.121 1.00 38.56 80 GLU A N 1
ATOM 578 C CA . GLU A 1 80 ? -13.798 1.906 -20.586 1.00 38.56 80 GLU A CA 1
ATOM 579 C C . GLU A 1 80 ? -15.186 1.255 -20.420 1.00 38.56 80 GLU A C 1
ATOM 581 O O . GLU A 1 80 ? -15.338 0.057 -20.685 1.00 38.56 80 GLU A O 1
ATOM 586 N N . PRO A 1 81 ? -16.224 2.008 -20.010 1.00 44.19 81 PRO A N 1
ATOM 587 C CA . PRO A 1 81 ? -17.601 1.552 -20.164 1.00 44.19 81 PRO A CA 1
ATOM 588 C C . PRO A 1 81 ? -17.914 1.341 -21.661 1.00 44.19 81 PRO A C 1
ATOM 590 O O . PRO A 1 81 ? -17.428 2.101 -22.499 1.00 44.19 81 PRO A O 1
ATOM 593 N N . PRO A 1 82 ? -18.720 0.329 -22.039 1.00 52.69 82 PRO A N 1
ATOM 594 C CA . PRO A 1 82 ? -18.845 -0.086 -23.426 1.00 52.69 82 PRO A CA 1
ATOM 595 C C . PRO A 1 82 ? -19.759 0.881 -24.172 1.00 52.69 82 PRO A C 1
ATOM 597 O O . PRO A 1 82 ? -20.984 0.781 -24.097 1.00 52.69 82 PRO A O 1
ATOM 600 N N . LEU A 1 83 ? -19.177 1.791 -24.946 1.00 49.62 83 LEU A N 1
ATOM 601 C CA . LEU A 1 83 ? -19.909 2.424 -26.030 1.00 49.62 83 LEU A CA 1
ATOM 602 C C . LEU A 1 83 ? -19.027 2.532 -27.276 1.00 49.62 83 LEU A C 1
ATOM 604 O O . LEU A 1 83 ? -18.215 3.433 -27.416 1.00 49.62 83 LEU A O 1
ATOM 608 N N . ALA A 1 84 ? -19.294 1.596 -28.188 1.00 49.91 84 ALA A N 1
ATOM 609 C CA . ALA A 1 84 ? -18.972 1.616 -29.612 1.00 49.91 84 ALA A CA 1
ATOM 610 C C . ALA A 1 84 ? -17.519 1.310 -30.051 1.00 49.91 84 ALA A C 1
ATOM 612 O O . ALA A 1 84 ? -16.670 2.181 -30.157 1.00 49.91 84 ALA A O 1
ATOM 613 N N . ALA A 1 85 ? -17.352 0.053 -30.486 1.00 47.06 85 ALA A N 1
ATOM 614 C CA . ALA A 1 85 ? -16.712 -0.363 -31.743 1.00 47.06 85 ALA A CA 1
ATOM 615 C C . ALA A 1 85 ? -15.218 -0.058 -31.997 1.00 47.06 85 ALA A C 1
ATOM 617 O O . ALA A 1 85 ? -14.881 1.039 -32.421 1.00 47.06 85 ALA A O 1
ATOM 618 N N . ALA A 1 86 ? -14.370 -1.101 -31.933 1.00 46.78 86 ALA A N 1
ATOM 619 C CA . ALA A 1 86 ? -13.393 -1.519 -32.970 1.00 46.78 86 ALA A CA 1
ATOM 620 C C . ALA A 1 86 ? -12.403 -2.574 -32.405 1.00 46.78 86 ALA A C 1
ATOM 622 O O . ALA A 1 86 ? -12.300 -2.709 -31.189 1.00 46.78 86 ALA A O 1
ATOM 623 N N . PRO A 1 87 ? -11.747 -3.400 -33.248 1.00 47.34 87 PRO A N 1
ATOM 624 C CA . PRO A 1 87 ? -11.404 -4.775 -32.900 1.00 47.34 87 PRO A CA 1
ATOM 625 C C . PRO A 1 87 ? -10.079 -4.936 -32.145 1.00 47.34 87 PRO A C 1
ATOM 627 O O . PRO A 1 87 ? -9.077 -4.295 -32.440 1.00 47.34 87 PRO A O 1
ATOM 630 N N . THR A 1 88 ? -10.117 -5.892 -31.217 1.00 55.00 88 THR A N 1
ATOM 631 C CA . THR A 1 88 ? -9.071 -6.836 -30.804 1.00 55.00 88 THR A CA 1
ATOM 632 C C . THR A 1 88 ? -7.651 -6.587 -31.326 1.00 55.00 88 THR A C 1
ATOM 634 O O . THR A 1 88 ? -7.300 -7.003 -32.427 1.00 55.00 88 THR A O 1
ATOM 637 N N . VAL A 1 89 ? -6.788 -6.101 -30.435 1.00 45.94 89 VAL A N 1
ATOM 638 C CA . VAL A 1 89 ? -5.416 -6.608 -30.307 1.00 45.94 89 VAL A CA 1
ATOM 639 C C . VAL A 1 89 ? -5.245 -7.028 -28.854 1.00 45.94 89 VAL A C 1
ATOM 641 O O . VAL A 1 89 ? -5.162 -6.201 -27.951 1.00 45.94 89 VAL A O 1
ATOM 644 N N . ALA A 1 90 ? -5.267 -8.339 -28.631 1.00 42.69 90 ALA A N 1
ATOM 645 C CA . ALA A 1 90 ? -4.869 -8.925 -27.365 1.00 42.69 90 ALA A CA 1
ATOM 646 C C . ALA A 1 90 ? -3.366 -8.665 -27.158 1.00 42.69 90 ALA A C 1
ATOM 648 O O . ALA A 1 90 ? -2.587 -9.010 -28.052 1.00 42.69 90 ALA A O 1
ATOM 649 N N . PRO A 1 91 ? -2.912 -8.113 -26.020 1.00 45.12 91 PRO A N 1
ATOM 650 C CA . PRO A 1 91 ? -1.532 -8.322 -25.623 1.00 45.12 91 PRO A CA 1
ATOM 651 C C . PRO A 1 91 ? -1.388 -9.809 -25.291 1.00 45.12 91 PRO A C 1
ATOM 653 O O . PRO A 1 91 ? -2.079 -10.341 -24.421 1.00 45.12 91 PRO A O 1
ATOM 656 N N . GLN A 1 92 ? -0.546 -10.493 -26.062 1.00 42.66 92 GLN A N 1
ATOM 657 C CA . GLN A 1 92 ? -0.156 -11.868 -25.796 1.00 42.66 92 GLN A CA 1
ATOM 658 C C . GLN A 1 92 ? 0.412 -11.944 -24.381 1.00 42.66 92 GLN A C 1
ATOM 660 O O . GLN A 1 92 ? 1.355 -11.240 -24.023 1.00 42.66 92 GLN A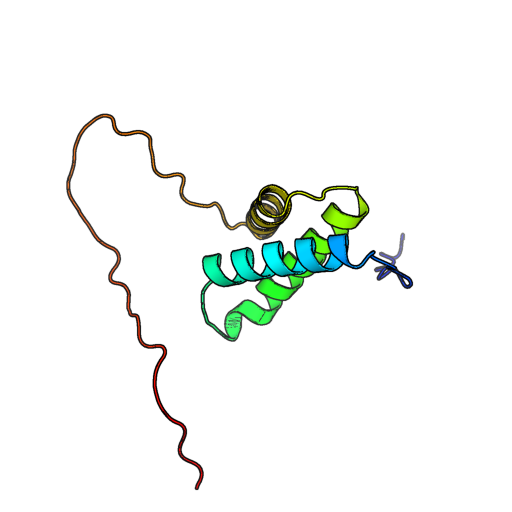 O 1
ATOM 665 N N . VAL A 1 93 ? -0.229 -12.789 -23.589 1.00 46.72 93 VAL A N 1
ATOM 666 C CA . VAL A 1 93 ? 0.237 -13.231 -22.290 1.00 46.72 93 VAL A CA 1
ATOM 667 C C . VAL A 1 93 ? 1.416 -14.160 -22.579 1.00 46.72 93 VAL A C 1
ATOM 669 O O . VAL A 1 93 ? 1.204 -15.301 -22.979 1.00 46.72 93 VAL A O 1
ATOM 672 N N . ASP A 1 94 ? 2.651 -13.674 -22.446 1.00 40.22 94 ASP A N 1
ATOM 673 C CA . ASP A 1 94 ? 3.810 -14.563 -22.321 1.00 40.22 94 ASP A CA 1
ATOM 674 C C . ASP A 1 94 ? 3.819 -15.060 -20.874 1.00 40.22 94 ASP A C 1
ATOM 676 O O . ASP A 1 94 ? 4.424 -14.492 -19.965 1.00 40.22 94 ASP A O 1
ATOM 680 N N . GLN A 1 95 ? 2.946 -16.036 -20.640 1.00 49.72 95 GLN A N 1
ATOM 681 C CA . GLN A 1 95 ? 2.825 -16.742 -19.384 1.00 49.72 95 GLN A CA 1
ATOM 682 C C . GLN A 1 95 ? 3.767 -17.936 -19.428 1.00 49.72 95 GLN A C 1
ATOM 684 O O . GLN A 1 95 ? 3.348 -19.040 -19.755 1.00 49.72 95 GLN A O 1
ATOM 689 N N . ASP A 1 96 ? 5.021 -17.707 -19.053 1.00 38.88 96 ASP A N 1
ATOM 690 C CA . ASP A 1 96 ? 5.928 -18.774 -18.646 1.00 38.88 96 ASP A CA 1
ATOM 691 C C . ASP A 1 96 ? 6.470 -18.453 -17.246 1.00 38.88 96 ASP A C 1
ATOM 693 O O . ASP A 1 96 ? 7.456 -17.752 -17.029 1.00 38.88 96 ASP A O 1
ATOM 697 N N . CYS A 1 97 ? 5.706 -18.882 -16.245 1.00 44.00 97 CYS A N 1
ATOM 698 C CA . CYS A 1 97 ? 6.157 -18.991 -14.861 1.00 44.00 97 CYS A CA 1
ATOM 699 C C . CYS A 1 97 ? 6.007 -20.454 -14.435 1.00 44.00 97 CYS A C 1
ATOM 701 O O . CYS A 1 97 ? 5.235 -20.773 -13.535 1.00 44.00 97 CYS A O 1
ATOM 703 N N . ALA A 1 98 ? 6.713 -21.338 -15.133 1.00 51.34 98 ALA A N 1
ATOM 704 C CA . ALA A 1 98 ? 7.104 -22.679 -14.706 1.00 51.34 98 ALA A CA 1
ATOM 705 C C . ALA A 1 98 ? 8.201 -23.104 -15.696 1.00 51.34 98 ALA A C 1
ATOM 707 O O . ALA A 1 98 ? 7.941 -23.153 -16.881 1.00 51.34 98 ALA A O 1
ATOM 708 N N . GLU A 1 99 ? 9.443 -23.395 -15.321 1.00 44.62 99 GLU A N 1
ATOM 709 C CA . GLU A 1 99 ? 9.773 -24.651 -14.655 1.00 44.62 99 GLU A CA 1
ATOM 710 C C . GLU A 1 99 ? 11.314 -24.775 -14.508 1.00 44.62 99 GLU A C 1
ATOM 712 O O . GLU A 1 99 ? 12.069 -24.480 -15.427 1.00 44.62 99 GLU A O 1
ATOM 717 N N . SER A 1 100 ? 11.739 -25.265 -13.338 1.00 49.72 100 SER A N 1
ATOM 718 C CA . SER A 1 100 ? 12.972 -26.021 -13.044 1.00 49.72 100 SER A CA 1
ATOM 719 C C . SER A 1 100 ? 14.374 -25.378 -13.087 1.00 49.72 100 SER A C 1
ATOM 721 O O . SER A 1 100 ? 14.972 -25.090 -14.118 1.00 49.72 100 SER A O 1
ATOM 723 N N . LEU A 1 101 ? 14.957 -25.340 -11.881 1.00 55.66 101 LEU A N 1
ATOM 724 C CA . LEU A 1 101 ? 16.393 -25.425 -11.583 1.00 55.66 101 LEU A CA 1
ATOM 725 C C . LEU A 1 101 ? 17.069 -26.604 -12.312 1.00 55.66 101 LEU A C 1
ATOM 727 O O . LEU A 1 101 ? 16.476 -27.681 -12.393 1.00 55.66 101 LEU A O 1
ATOM 731 N N . PRO A 1 102 ? 18.372 -26.487 -12.613 1.00 49.84 102 PRO A N 1
ATOM 732 C CA . PRO A 1 102 ? 19.284 -27.587 -12.325 1.00 49.84 102 PRO A CA 1
ATOM 733 C C . PRO A 1 102 ? 20.340 -27.157 -11.301 1.00 49.84 102 PRO A C 1
ATOM 735 O O . PRO A 1 102 ? 20.988 -26.119 -11.431 1.00 49.84 102 PRO A O 1
ATOM 738 N N . VAL A 1 103 ? 20.475 -27.977 -10.258 1.00 48.84 103 VAL A N 1
ATOM 739 C CA . VAL A 1 103 ? 21.669 -28.031 -9.412 1.00 48.84 103 VAL A CA 1
ATOM 740 C C . VAL A 1 103 ? 22.693 -28.874 -10.175 1.00 48.84 103 VAL A C 1
ATOM 742 O O . VAL A 1 103 ? 22.353 -29.967 -10.633 1.00 48.84 103 VAL A O 1
ATOM 745 N N . GLU A 1 104 ? 23.912 -28.369 -10.322 1.00 60.16 104 GLU A N 1
ATOM 746 C CA . GLU A 1 104 ? 25.101 -29.177 -10.621 1.00 60.16 104 GLU A CA 1
ATOM 747 C C . GLU A 1 104 ? 26.105 -28.990 -9.482 1.00 60.16 104 GLU A C 1
ATOM 749 O O . GLU A 1 104 ? 26.256 -27.831 -9.021 1.00 60.16 104 GLU A O 1
#